Protein AF-A0A946JCS4-F1 (afdb_monomer)

Foldseek 3Di:
DVVCVVVVVVVVVVVCVVVVVVCCVCPVVVVCCVVPPPDPPDPCVVVVVVVVVVVVVVLVVVCPVVPVNDQDPVSVVVVVVVVVVVVVVVD

Structure (mmCIF, N/CA/C/O backbone):
d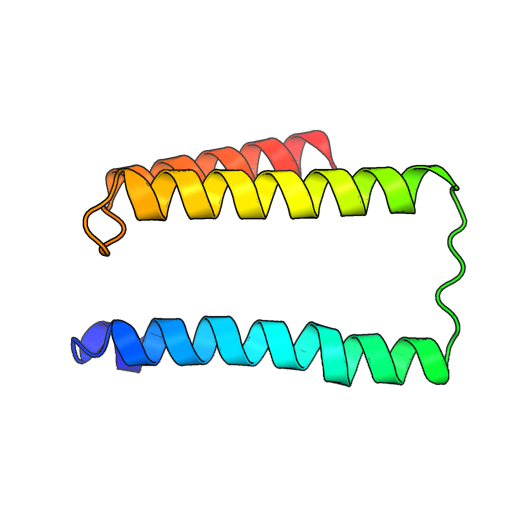ata_AF-A0A946JCS4-F1
#
_entry.id   AF-A0A946JCS4-F1
#
loop_
_atom_site.group_PDB
_atom_site.id
_atom_site.type_symbol
_atom_site.label_atom_id
_atom_site.label_alt_id
_atom_site.label_comp_id
_atom_site.label_asym_id
_atom_site.label_entity_id
_atom_site.label_seq_id
_atom_site.pdbx_PDB_ins_code
_atom_site.Cartn_x
_atom_site.Cartn_y
_atom_site.Cartn_z
_atom_site.occu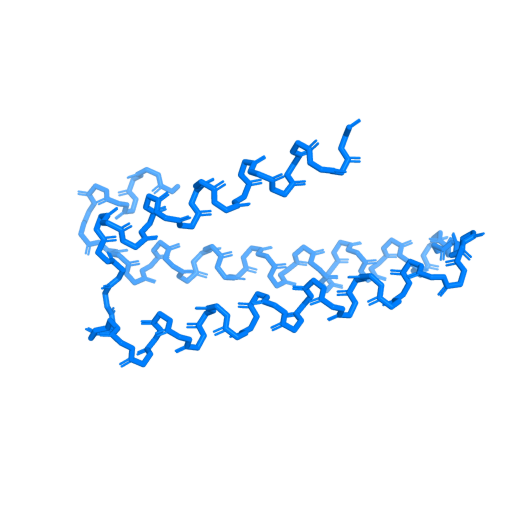pancy
_atom_site.B_iso_or_equiv
_atom_site.auth_seq_id
_at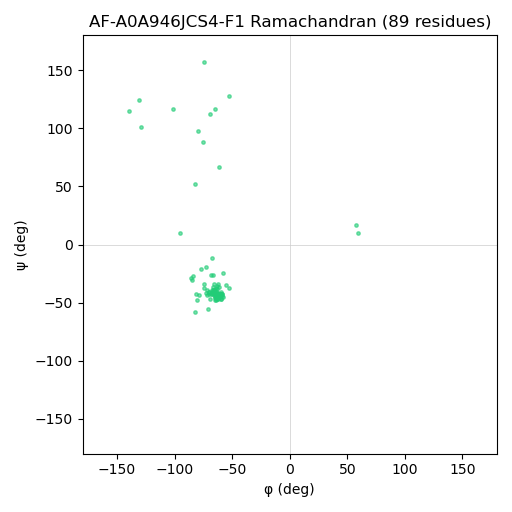om_site.auth_comp_id
_atom_site.auth_asym_id
_atom_site.auth_atom_id
_atom_site.pdbx_PDB_model_num
ATOM 1 N N . SER A 1 1 ? -5.544 -16.870 8.441 1.00 50.28 1 SER A N 1
ATOM 2 C CA . SER A 1 1 ? -6.065 -15.562 8.898 1.00 50.28 1 SER A CA 1
ATOM 3 C C . SER A 1 1 ? -7.359 -15.623 9.719 1.00 50.28 1 SER A C 1
ATOM 5 O O . SER A 1 1 ? -7.542 -14.748 10.548 1.00 50.28 1 SER A O 1
ATOM 7 N N . LEU A 1 2 ? -8.205 -16.664 9.622 1.00 47.62 2 LEU A N 1
ATOM 8 C CA . LEU A 1 2 ? -9.332 -16.873 10.560 1.00 47.62 2 LEU A CA 1
ATOM 9 C C . LEU A 1 2 ? -8.878 -17.323 11.964 1.00 47.62 2 LEU A C 1
ATOM 11 O O . LEU A 1 2 ? -9.323 -16.780 12.966 1.00 47.62 2 LEU A O 1
ATOM 15 N N . VAL A 1 3 ? -7.923 -18.256 12.046 1.00 54.16 3 VAL A N 1
ATOM 16 C CA . VAL A 1 3 ? -7.428 -18.818 13.322 1.00 54.16 3 VAL A CA 1
ATOM 17 C C . VAL A 1 3 ? -6.756 -17.766 14.225 1.00 54.16 3 VAL A C 1
ATOM 19 O O . VAL A 1 3 ? -6.923 -17.809 15.440 1.00 54.16 3 VAL A O 1
ATOM 22 N N . ALA A 1 4 ? -6.047 -16.791 13.646 1.00 51.91 4 ALA A N 1
ATOM 23 C CA . ALA A 1 4 ? -5.426 -15.690 14.395 1.00 51.91 4 ALA A CA 1
ATOM 24 C C . ALA A 1 4 ? -6.460 -14.651 14.872 1.00 51.91 4 ALA A C 1
ATOM 26 O O . ALA A 1 4 ? -6.379 -14.180 16.005 1.00 51.91 4 ALA A O 1
ATOM 27 N N . ALA A 1 5 ? -7.482 -14.365 14.051 1.00 55.22 5 ALA A N 1
ATOM 28 C CA . ALA A 1 5 ? -8.604 -13.503 14.430 1.00 55.22 5 ALA A CA 1
ATOM 29 C C . ALA A 1 5 ? -9.429 -14.106 15.585 1.00 55.22 5 ALA A C 1
ATOM 31 O O . ALA A 1 5 ? -9.833 -13.388 16.496 1.00 55.22 5 ALA A O 1
ATOM 32 N N . PHE A 1 6 ? -9.603 -15.434 15.604 1.00 52.22 6 PHE A N 1
ATOM 33 C CA . PHE A 1 6 ? -10.293 -16.146 16.686 1.00 52.22 6 PHE A CA 1
ATOM 34 C C . PHE A 1 6 ? -9.492 -16.237 17.997 1.00 52.22 6 PHE A C 1
ATOM 36 O O . PHE A 1 6 ? -10.087 -16.444 19.052 1.00 52.22 6 PHE A O 1
ATOM 43 N N . ARG A 1 7 ? -8.164 -16.045 17.972 1.00 54.38 7 ARG A N 1
ATOM 44 C CA . ARG A 1 7 ? -7.293 -16.145 19.160 1.00 54.38 7 ARG A CA 1
ATOM 45 C C . ARG A 1 7 ? -6.996 -14.813 19.866 1.00 54.38 7 ARG A C 1
ATOM 47 O O . ARG A 1 7 ? -6.155 -14.793 20.753 1.00 54.38 7 ARG A O 1
ATOM 54 N N . LYS A 1 8 ? -7.677 -13.708 19.516 1.00 55.03 8 LYS A N 1
ATOM 55 C CA . LYS A 1 8 ? -7.382 -12.331 19.999 1.00 55.03 8 LYS A CA 1
ATOM 56 C C . LYS A 1 8 ? -5.962 -11.824 19.671 1.00 55.03 8 LYS A C 1
ATOM 58 O O . LYS A 1 8 ? -5.586 -10.731 20.083 1.00 55.03 8 LYS A O 1
ATOM 63 N N . GLU A 1 9 ? -5.217 -12.547 18.841 1.00 57.06 9 GLU A N 1
ATOM 64 C CA . GLU A 1 9 ? -3.885 -12.203 18.326 1.00 57.06 9 GLU A CA 1
ATOM 65 C C . GLU A 1 9 ? -4.008 -11.253 17.115 1.00 57.06 9 GLU A C 1
ATOM 67 O O . GLU A 1 9 ? -3.484 -11.508 16.029 1.00 57.06 9 GLU A O 1
ATOM 72 N N . SER A 1 10 ? -4.753 -10.150 17.277 1.00 58.31 10 SER A N 1
ATOM 73 C CA . SER A 1 10 ? -4.976 -9.144 16.220 1.00 58.31 10 SER A CA 1
ATOM 74 C C . SER A 1 10 ? -3.656 -8.641 15.627 1.00 58.31 10 SER A C 1
ATOM 76 O O . SER A 1 10 ? -3.541 -8.444 14.419 1.00 58.31 10 SER A O 1
ATOM 78 N N . ASN A 1 11 ? -2.634 -8.491 16.471 1.00 60.16 11 ASN A N 1
ATOM 79 C CA . ASN A 1 11 ? -1.308 -8.034 16.064 1.00 60.16 11 ASN A CA 1
ATOM 80 C C . ASN A 1 11 ? -0.600 -9.049 15.150 1.00 60.16 11 ASN A C 1
ATOM 82 O O . ASN A 1 11 ? 0.052 -8.657 14.185 1.00 60.16 11 ASN A O 1
ATOM 86 N N . LEU A 1 12 ? -0.775 -10.351 15.399 1.00 61.16 12 LEU A N 1
ATOM 87 C CA . LEU A 1 12 ? -0.164 -11.421 14.608 1.00 61.16 12 LEU A CA 1
ATOM 88 C C . LEU A 1 12 ? -0.864 -11.591 13.250 1.00 61.16 12 LEU A C 1
ATOM 90 O O . LEU A 1 12 ? -0.222 -11.860 12.235 1.00 61.16 12 LEU A O 1
ATOM 94 N N . ALA A 1 13 ? -2.182 -11.370 13.213 1.00 65.19 13 ALA A N 1
ATOM 95 C CA . ALA A 1 13 ? -2.953 -11.343 11.973 1.00 65.19 13 ALA A CA 1
ATOM 96 C C . ALA A 1 13 ? -2.535 -10.174 11.061 1.00 65.19 13 ALA A C 1
ATOM 98 O O . ALA A 1 13 ? -2.354 -10.378 9.860 1.00 65.19 13 ALA A O 1
ATOM 99 N N . ILE A 1 14 ? -2.329 -8.981 11.634 1.00 68.19 14 ILE A N 1
ATOM 100 C CA . ILE A 1 14 ? -1.828 -7.800 10.914 1.00 68.19 14 ILE A CA 1
ATOM 101 C C . ILE A 1 14 ? -0.397 -8.040 10.415 1.00 68.19 14 ILE A C 1
ATOM 103 O O . ILE A 1 14 ? -0.115 -7.783 9.247 1.00 68.19 14 ILE A O 1
ATOM 107 N N . GLY A 1 15 ? 0.486 -8.590 11.257 1.00 69.56 15 GLY A N 1
ATOM 108 C CA . GLY A 1 15 ? 1.866 -8.907 10.877 1.00 69.56 15 GLY A CA 1
ATOM 109 C C . GLY A 1 15 ? 1.956 -9.879 9.700 1.00 69.56 15 GLY A C 1
ATOM 110 O O . GLY A 1 15 ? 2.723 -9.647 8.770 1.00 69.56 15 GLY A O 1
ATOM 111 N N . ASN A 1 16 ? 1.119 -10.919 9.683 1.00 78.75 16 ASN A N 1
ATOM 112 C CA . ASN A 1 16 ? 1.065 -11.855 8.560 1.00 78.75 16 ASN A CA 1
ATOM 113 C C . ASN A 1 16 ? 0.527 -11.200 7.277 1.00 78.75 16 ASN A C 1
ATOM 115 O O . ASN A 1 16 ? 1.033 -11.459 6.187 1.00 78.75 16 ASN A O 1
ATOM 119 N N . LEU A 1 17 ? -0.484 -10.336 7.401 1.00 75.31 17 LEU A N 1
ATOM 120 C CA . LEU A 1 17 ? -1.070 -9.623 6.266 1.00 75.31 17 LEU A CA 1
ATOM 121 C C . LEU A 1 17 ? -0.061 -8.657 5.628 1.00 75.31 17 LEU A C 1
ATOM 123 O O . LEU A 1 17 ? 0.135 -8.682 4.415 1.00 75.31 17 LEU A O 1
ATOM 127 N N . ILE A 1 18 ? 0.625 -7.859 6.450 1.00 78.00 18 ILE A N 1
ATOM 128 C CA . ILE A 1 18 ? 1.674 -6.940 5.992 1.00 78.00 18 ILE A CA 1
ATOM 129 C C . ILE A 1 18 ? 2.848 -7.732 5.403 1.00 78.00 18 ILE A C 1
ATOM 131 O O . ILE A 1 18 ? 3.293 -7.432 4.297 1.00 78.00 18 ILE A O 1
ATOM 135 N N . GLY A 1 19 ? 3.318 -8.768 6.106 1.00 79.31 19 GLY A N 1
ATOM 136 C CA . GLY A 1 19 ? 4.458 -9.580 5.680 1.00 79.31 19 GLY A CA 1
ATOM 137 C C . GLY A 1 19 ? 4.224 -10.291 4.348 1.00 79.31 19 GLY A C 1
ATOM 138 O O . GLY A 1 19 ? 5.089 -10.252 3.477 1.00 79.31 19 GLY A O 1
ATOM 139 N N . SER A 1 20 ? 3.035 -10.869 4.152 1.00 78.88 20 SER A N 1
ATOM 140 C CA . SER A 1 20 ? 2.673 -11.551 2.902 1.00 78.88 20 SER A CA 1
ATOM 141 C C . SER A 1 20 ? 2.610 -10.584 1.715 1.00 78.88 20 SER A C 1
ATOM 143 O O . SER A 1 20 ? 3.079 -10.917 0.630 1.00 78.88 20 SER A O 1
ATOM 145 N N . ASN A 1 21 ? 2.094 -9.366 1.913 1.00 82.81 21 ASN A N 1
ATOM 146 C CA . ASN A 1 21 ? 2.043 -8.356 0.852 1.00 82.81 21 ASN A CA 1
ATOM 147 C C . ASN A 1 21 ? 3.434 -7.823 0.493 1.00 82.81 21 ASN A C 1
ATOM 149 O O . ASN A 1 21 ? 3.753 -7.714 -0.689 1.00 82.81 21 ASN A O 1
ATOM 153 N N . ILE A 1 22 ? 4.283 -7.547 1.490 1.00 85.25 22 ILE A N 1
ATOM 154 C CA . ILE A 1 22 ? 5.674 -7.131 1.252 1.00 85.25 22 ILE A CA 1
ATOM 155 C C . ILE A 1 22 ? 6.432 -8.228 0.496 1.00 85.25 22 ILE A C 1
ATOM 157 O O . ILE A 1 22 ? 7.108 -7.938 -0.490 1.00 85.25 22 ILE A O 1
ATOM 161 N N . PHE A 1 23 ? 6.287 -9.489 0.914 1.00 89.56 23 PHE A N 1
ATOM 162 C CA . PHE A 1 23 ? 6.924 -10.620 0.245 1.00 89.56 23 PHE A CA 1
ATOM 163 C C . PHE A 1 23 ? 6.445 -10.774 -1.202 1.00 89.56 23 PHE A C 1
ATOM 165 O O . PHE A 1 23 ? 7.267 -10.924 -2.100 1.00 89.56 23 PHE A O 1
ATOM 172 N N . ASN A 1 24 ? 5.141 -10.678 -1.463 1.00 89.31 24 ASN A N 1
ATOM 173 C CA . ASN A 1 24 ? 4.618 -10.793 -2.823 1.00 89.31 24 ASN A CA 1
ATOM 174 C C . ASN A 1 24 ? 5.123 -9.671 -3.742 1.00 89.31 24 ASN A C 1
ATOM 176 O O . ASN A 1 24 ? 5.487 -9.945 -4.882 1.00 89.31 24 ASN A O 1
ATOM 180 N N . VAL A 1 25 ? 5.195 -8.427 -3.259 1.00 85.81 25 VAL A N 1
ATOM 181 C CA . VAL A 1 25 ? 5.698 -7.306 -4.071 1.00 85.81 25 VAL A CA 1
ATOM 182 C C . VAL A 1 25 ? 7.202 -7.435 -4.331 1.00 85.81 25 VAL A C 1
ATOM 184 O O . VAL A 1 25 ? 7.647 -7.285 -5.464 1.00 85.81 25 VAL A O 1
ATOM 187 N N . LEU A 1 26 ? 7.999 -7.732 -3.304 1.00 88.25 26 LEU A N 1
ATOM 188 C CA . LEU A 1 26 ? 9.458 -7.751 -3.443 1.00 88.25 26 LEU A CA 1
ATOM 189 C C . LEU A 1 26 ? 9.977 -9.046 -4.067 1.00 88.25 26 LEU A C 1
ATOM 191 O O . LEU A 1 26 ? 10.797 -9.000 -4.978 1.00 88.25 26 LEU A O 1
ATOM 195 N N . ALA A 1 27 ? 9.519 -10.199 -3.581 1.00 90.19 27 ALA A N 1
ATOM 196 C CA . 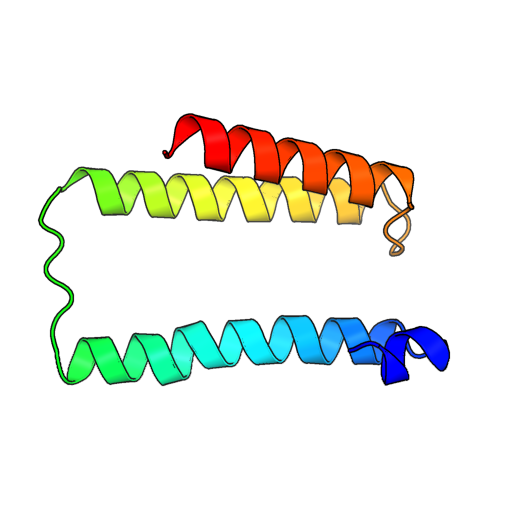ALA A 1 27 ? 10.010 -11.489 -4.044 1.00 90.19 27 ALA A CA 1
ATOM 197 C C . ALA A 1 27 ? 9.311 -11.906 -5.338 1.00 90.19 27 ALA A C 1
ATOM 199 O O . ALA A 1 27 ? 9.976 -12.103 -6.345 1.00 90.19 27 ALA A O 1
ATOM 200 N N . VAL A 1 28 ? 7.980 -12.012 -5.351 1.00 88.69 28 VAL A N 1
ATOM 201 C CA . VAL A 1 28 ? 7.271 -12.528 -6.536 1.00 88.69 28 VAL A CA 1
ATOM 202 C C . VAL A 1 28 ? 7.328 -11.518 -7.683 1.00 88.69 28 VAL A C 1
ATOM 204 O O . VAL A 1 28 ? 7.827 -11.839 -8.758 1.00 88.69 28 VAL A O 1
ATOM 207 N N . LEU A 1 29 ? 6.879 -10.283 -7.457 1.00 86.50 29 LEU A N 1
ATOM 208 C CA . LEU A 1 29 ? 6.875 -9.218 -8.470 1.00 86.50 29 LEU A CA 1
ATOM 209 C C . LEU A 1 29 ? 8.297 -8.793 -8.883 1.00 86.50 29 LEU A C 1
ATOM 211 O O . LEU A 1 29 ? 8.560 -8.593 -10.065 1.00 86.50 29 LEU A O 1
ATOM 215 N N . GLY A 1 30 ? 9.236 -8.713 -7.934 1.00 86.94 30 GLY A N 1
ATOM 216 C CA . GLY A 1 30 ? 10.634 -8.381 -8.227 1.00 86.94 30 GLY A CA 1
ATOM 217 C C . GLY A 1 30 ? 11.376 -9.466 -9.013 1.00 86.94 30 GLY A C 1
ATOM 218 O O . GLY A 1 30 ? 12.087 -9.155 -9.961 1.00 86.94 30 GLY A O 1
ATOM 219 N N . ILE A 1 31 ? 11.196 -10.748 -8.677 1.00 91.38 31 ILE A N 1
ATOM 220 C CA . ILE A 1 31 ? 11.829 -11.839 -9.438 1.00 91.38 31 ILE A CA 1
ATOM 221 C C . ILE A 1 31 ? 11.179 -11.976 -10.819 1.00 91.38 31 ILE A C 1
ATOM 223 O O . ILE A 1 31 ? 11.880 -12.159 -11.813 1.00 91.38 31 ILE A O 1
ATOM 227 N N . THR A 1 32 ? 9.850 -11.864 -10.905 1.00 89.44 32 THR A N 1
ATOM 228 C CA . THR A 1 32 ? 9.147 -11.959 -12.195 1.00 89.44 32 THR A CA 1
ATOM 229 C C . THR A 1 32 ? 9.541 -10.838 -13.146 1.00 89.44 32 THR A C 1
ATOM 231 O O . THR A 1 32 ? 9.745 -11.135 -14.316 1.00 89.44 32 THR A O 1
ATOM 234 N N . SER A 1 33 ? 9.752 -9.606 -12.669 1.00 86.94 33 SER A N 1
ATOM 235 C CA . SER A 1 33 ? 10.196 -8.492 -13.520 1.00 86.94 33 SER A CA 1
ATOM 236 C C . SER A 1 33 ? 11.633 -8.635 -14.038 1.00 86.94 33 SER A C 1
ATOM 238 O O . SER A 1 33 ? 11.942 -8.112 -15.106 1.00 86.94 33 SER A O 1
ATOM 240 N N . ILE A 1 34 ? 12.499 -9.369 -13.325 1.00 89.62 34 ILE A N 1
ATOM 241 C CA . ILE A 1 34 ? 13.854 -9.716 -13.791 1.00 89.62 34 ILE A CA 1
ATOM 242 C C . ILE A 1 34 ? 13.797 -10.772 -14.903 1.00 89.62 34 ILE A C 1
ATOM 244 O O . ILE A 1 34 ? 14.552 -10.688 -15.868 1.00 89.62 34 ILE A O 1
ATOM 248 N N . ILE A 1 35 ? 12.929 -11.779 -14.760 1.00 91.50 35 ILE A N 1
ATOM 249 C CA . ILE A 1 35 ? 12.820 -12.896 -15.714 1.00 91.50 35 ILE A CA 1
ATOM 250 C C . ILE A 1 35 ? 12.027 -12.487 -16.961 1.00 91.50 35 ILE A C 1
ATOM 252 O O . ILE A 1 35 ? 12.414 -12.817 -18.079 1.00 91.50 35 ILE A O 1
ATOM 256 N N . HIS A 1 36 ? 10.913 -11.783 -16.771 1.00 87.00 36 HIS A N 1
ATOM 257 C CA . HIS A 1 36 ? 10.048 -11.274 -17.823 1.00 87.00 36 HIS A C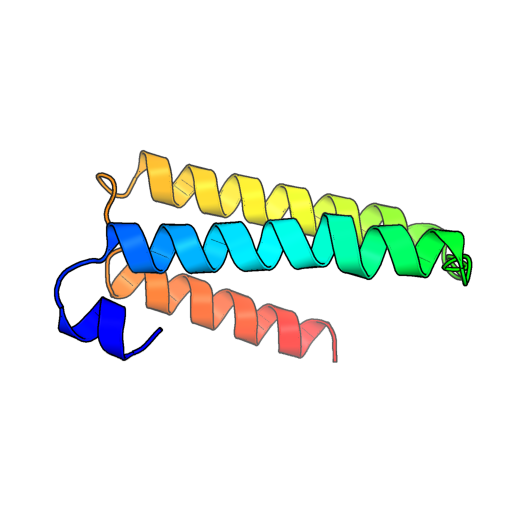A 1
ATOM 258 C C . HIS A 1 36 ? 9.812 -9.781 -17.570 1.00 87.00 36 HIS A C 1
ATOM 260 O O . HIS A 1 36 ? 8.984 -9.434 -16.718 1.00 87.00 36 HIS A O 1
ATOM 266 N N . PRO A 1 37 ? 10.513 -8.887 -18.294 1.00 79.06 37 PRO A N 1
ATOM 267 C CA . PRO A 1 37 ? 10.322 -7.454 -18.150 1.00 79.06 37 PRO A CA 1
ATOM 268 C C . PRO A 1 37 ? 8.841 -7.118 -18.306 1.00 79.06 37 PRO A C 1
ATOM 270 O O . PRO A 1 37 ? 8.181 -7.552 -19.253 1.00 79.06 37 PRO A O 1
ATOM 273 N N . ILE A 1 38 ? 8.297 -6.393 -17.335 1.00 76.25 38 ILE A N 1
ATOM 274 C CA . ILE A 1 38 ? 6.910 -5.940 -17.384 1.00 76.25 38 ILE A CA 1
ATOM 275 C C . ILE A 1 38 ? 6.899 -4.719 -18.301 1.00 76.25 38 ILE A C 1
ATOM 277 O O . ILE A 1 38 ? 7.269 -3.620 -17.886 1.00 76.25 38 ILE A O 1
ATOM 281 N N . GLU A 1 39 ? 6.537 -4.923 -19.565 1.00 71.94 39 GLU A N 1
ATOM 282 C CA . GLU A 1 39 ? 6.427 -3.840 -20.539 1.00 71.94 39 GLU A CA 1
ATOM 283 C C . GLU A 1 39 ? 5.239 -2.940 -20.178 1.00 71.94 39 GLU A C 1
ATOM 285 O O . GLU A 1 39 ? 4.073 -3.338 -20.226 1.00 71.94 39 GLU A O 1
ATOM 290 N N . MET A 1 40 ? 5.539 -1.704 -19.778 1.00 66.19 40 MET A N 1
ATOM 291 C CA . MET A 1 40 ? 4.537 -0.682 -19.484 1.00 66.19 40 MET A CA 1
ATOM 292 C C . MET A 1 40 ? 3.979 -0.155 -20.809 1.00 66.19 40 MET A C 1
ATOM 294 O O . MET A 1 40 ? 4.488 0.813 -21.364 1.00 66.19 40 MET A O 1
ATOM 298 N N . MET A 1 41 ? 2.939 -0.804 -21.338 1.00 60.59 41 MET A N 1
ATOM 299 C CA . MET A 1 41 ? 2.357 -0.453 -22.644 1.00 60.59 41 MET A CA 1
ATOM 300 C C . MET A 1 41 ? 1.648 0.918 -22.662 1.00 60.59 41 MET A C 1
ATOM 302 O O . MET A 1 41 ? 1.343 1.436 -23.730 1.00 60.59 41 MET A O 1
ATOM 306 N N . ASN A 1 42 ? 1.417 1.529 -21.494 1.00 62.56 42 ASN A N 1
ATOM 307 C CA . ASN A 1 42 ? 0.867 2.878 -21.349 1.00 62.56 42 ASN A CA 1
ATOM 308 C C . ASN A 1 42 ? 1.727 3.694 -20.374 1.00 62.56 42 ASN A C 1
ATOM 310 O O . ASN A 1 42 ? 1.861 3.312 -19.212 1.00 62.56 42 ASN A O 1
ATOM 314 N N . GLU A 1 43 ? 2.228 4.856 -20.802 1.00 62.78 43 GLU A N 1
ATOM 315 C CA . GLU A 1 43 ? 2.990 5.788 -19.947 1.00 62.78 43 GLU A CA 1
ATOM 316 C C . GLU A 1 43 ? 2.187 6.257 -18.713 1.00 62.78 43 GLU A C 1
ATOM 318 O O . GLU A 1 43 ? 2.759 6.556 -17.665 1.00 62.78 43 GLU A O 1
ATOM 323 N N . ASN A 1 44 ? 0.853 6.230 -18.793 1.00 67.19 44 ASN A N 1
ATOM 324 C CA . ASN A 1 44 ? -0.036 6.611 -17.693 1.00 67.19 44 ASN A CA 1
ATOM 325 C C . ASN A 1 44 ? -0.161 5.548 -16.589 1.00 67.19 44 ASN A C 1
ATOM 327 O O . ASN A 1 44 ? -0.468 5.905 -15.455 1.00 67.19 44 ASN A O 1
ATOM 331 N N . LEU A 1 45 ? 0.139 4.269 -16.861 1.00 71.38 45 LEU A N 1
ATOM 332 C CA . LEU A 1 45 ? 0.000 3.204 -15.854 1.00 71.38 45 LEU A CA 1
ATOM 333 C C . LEU A 1 45 ? 0.918 3.424 -14.650 1.00 71.38 45 LEU A C 1
ATOM 335 O O . LEU A 1 45 ? 0.542 3.116 -13.523 1.00 71.38 45 LEU A O 1
ATOM 339 N N . PHE A 1 46 ? 2.108 3.987 -14.872 1.00 73.94 46 PHE A N 1
ATOM 340 C CA . PHE A 1 46 ? 3.026 4.322 -13.786 1.00 73.94 46 PHE A CA 1
ATOM 341 C C . PHE A 1 46 ? 2.451 5.417 -12.878 1.00 73.94 46 PHE A C 1
ATOM 343 O O . PHE A 1 46 ? 2.544 5.315 -11.654 1.00 73.94 46 PHE A O 1
ATOM 350 N N . ILE A 1 47 ? 1.818 6.433 -13.473 1.00 73.75 47 ILE A N 1
ATOM 351 C CA . ILE A 1 47 ? 1.170 7.537 -12.756 1.00 73.75 47 ILE A CA 1
ATOM 352 C C . ILE A 1 47 ? -0.054 7.031 -11.986 1.00 73.75 47 ILE A C 1
ATOM 354 O O . ILE A 1 47 ? -0.211 7.377 -10.816 1.00 73.75 47 ILE A O 1
ATOM 358 N N . ASP A 1 48 ? -0.866 6.161 -12.586 1.00 76.56 48 ASP A N 1
ATOM 359 C CA . ASP A 1 48 ? -2.033 5.558 -11.934 1.00 76.56 48 ASP A CA 1
ATOM 360 C C . ASP A 1 48 ? -1.624 4.690 -10.734 1.00 76.56 48 ASP A C 1
ATOM 362 O O . ASP A 1 48 ? -2.221 4.783 -9.658 1.00 76.56 48 ASP A O 1
ATOM 366 N N . TYR A 1 49 ? -0.550 3.902 -10.867 1.00 77.31 49 TYR A N 1
ATOM 367 C CA . TYR A 1 49 ? -0.018 3.090 -9.768 1.00 77.31 49 TYR A CA 1
ATOM 368 C C . TYR A 1 49 ? 0.555 3.952 -8.635 1.00 77.31 49 TYR A C 1
ATOM 370 O O . TYR A 1 49 ? 0.363 3.643 -7.456 1.00 77.31 49 TYR A O 1
ATOM 378 N N . LEU A 1 50 ? 1.230 5.055 -8.978 1.00 77.19 50 LEU A N 1
ATOM 379 C CA . LEU A 1 50 ? 1.723 6.046 -8.019 1.00 77.19 50 LEU A CA 1
ATOM 380 C C . LEU A 1 50 ? 0.577 6.713 -7.260 1.00 77.19 50 LEU A C 1
ATOM 382 O O . LEU A 1 50 ? 0.628 6.787 -6.031 1.00 77.19 50 LEU A O 1
ATOM 386 N N . TRP A 1 51 ? -0.471 7.146 -7.965 1.00 76.38 51 TRP A N 1
ATOM 387 C CA . TRP A 1 51 ? -1.669 7.708 -7.347 1.00 76.38 51 TRP A CA 1
ATOM 388 C C . TRP A 1 51 ? -2.349 6.700 -6.430 1.00 76.38 51 TRP A C 1
ATOM 390 O O . TRP A 1 51 ? -2.637 7.035 -5.284 1.00 76.38 51 TRP A O 1
ATOM 400 N N . MET A 1 52 ? -2.513 5.450 -6.869 1.00 79.62 52 MET A N 1
ATOM 401 C CA . MET A 1 52 ? -3.080 4.385 -6.044 1.00 79.62 52 MET A CA 1
ATOM 402 C C . MET A 1 52 ? -2.254 4.155 -4.769 1.00 79.62 52 MET A C 1
ATOM 404 O O . MET A 1 52 ? -2.812 4.065 -3.674 1.00 79.62 52 MET A O 1
ATOM 408 N N . MET A 1 53 ? -0.922 4.119 -4.880 1.00 79.38 53 MET A N 1
ATOM 409 C CA . MET A 1 53 ? -0.030 3.945 -3.732 1.00 79.38 53 MET A CA 1
ATOM 410 C C . MET A 1 53 ? -0.140 5.117 -2.746 1.00 79.38 53 MET A C 1
ATOM 412 O O . MET A 1 53 ? -0.271 4.900 -1.540 1.00 79.38 53 MET A O 1
ATOM 416 N N . ILE A 1 54 ? -0.144 6.355 -3.248 1.00 79.31 54 ILE A N 1
ATOM 417 C CA . ILE A 1 54 ? -0.298 7.568 -2.434 1.00 79.31 54 ILE A CA 1
ATOM 418 C C . ILE A 1 54 ? -1.663 7.578 -1.735 1.00 79.31 54 ILE A C 1
ATOM 420 O O . ILE A 1 54 ? -1.729 7.824 -0.531 1.00 79.31 54 ILE A O 1
ATOM 424 N N . SER A 1 55 ? -2.745 7.254 -2.446 1.00 78.31 55 SER A N 1
ATOM 425 C CA . SER A 1 55 ? -4.094 7.181 -1.878 1.00 78.31 55 SER A CA 1
ATOM 426 C C . SER A 1 55 ? -4.190 6.152 -0.753 1.00 78.31 55 SER A C 1
ATOM 428 O O . SER A 1 55 ? -4.761 6.452 0.295 1.00 78.31 55 SER A O 1
ATOM 430 N N . VAL A 1 56 ? -3.589 4.968 -0.921 1.00 79.50 56 VAL A N 1
ATOM 431 C CA . VAL A 1 56 ? -3.552 3.927 0.119 1.00 79.50 56 VAL A CA 1
ATOM 432 C C . VAL A 1 56 ? -2.753 4.382 1.341 1.00 79.50 56 VAL A C 1
ATOM 434 O O . VAL A 1 56 ? -3.190 4.160 2.469 1.00 79.50 56 VAL A O 1
ATOM 437 N N . ILE A 1 57 ? -1.616 5.054 1.144 1.00 80.81 57 ILE A N 1
ATOM 438 C CA . ILE A 1 57 ? -0.799 5.589 2.243 1.00 80.81 57 ILE A CA 1
ATOM 439 C C . ILE A 1 57 ? -1.565 6.671 3.010 1.00 80.81 57 ILE A C 1
ATOM 441 O O . ILE A 1 57 ? -1.597 6.631 4.238 1.00 80.81 57 ILE A O 1
ATOM 445 N N . ILE A 1 58 ? -2.216 7.604 2.309 1.00 79.75 58 ILE A N 1
ATOM 446 C CA . ILE A 1 58 ? -3.008 8.680 2.920 1.00 79.75 58 ILE A CA 1
ATOM 447 C C . ILE A 1 58 ? -4.199 8.104 3.691 1.00 79.75 58 ILE A C 1
ATOM 449 O O . ILE A 1 58 ? -4.418 8.493 4.836 1.00 79.75 58 ILE A O 1
ATOM 453 N N . LEU A 1 59 ? -4.933 7.147 3.113 1.00 76.06 59 LEU A N 1
ATOM 454 C CA . LEU A 1 59 ? -6.028 6.448 3.796 1.00 76.06 59 LEU A CA 1
ATOM 455 C C . LEU A 1 59 ? -5.528 5.679 5.027 1.00 76.06 59 LEU A C 1
ATOM 457 O O .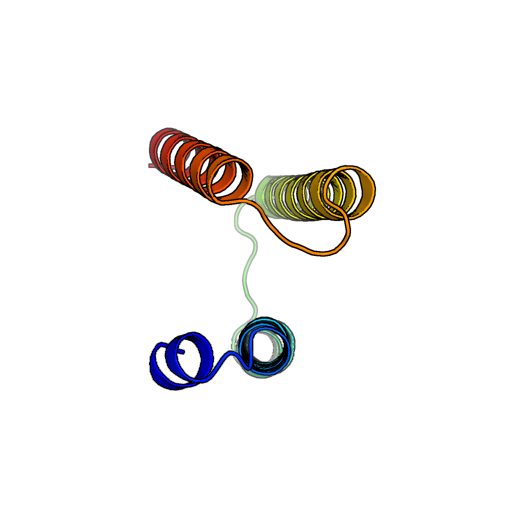 LEU A 1 59 ? -6.145 5.745 6.089 1.00 76.06 59 LEU A O 1
ATOM 461 N N . GLY A 1 60 ? -4.387 4.996 4.914 1.00 74.25 60 GLY A N 1
ATOM 462 C CA . GLY A 1 60 ? -3.756 4.285 6.025 1.00 74.25 60 GLY A CA 1
ATOM 463 C C . GLY A 1 60 ? -3.327 5.219 7.159 1.00 74.25 60 GLY A C 1
ATOM 464 O O . GLY A 1 60 ? -3.584 4.928 8.326 1.00 74.25 60 GLY A O 1
ATOM 465 N N . LEU A 1 61 ? -2.735 6.370 6.828 1.00 72.56 61 LEU A N 1
ATOM 466 C CA . LEU A 1 61 ? -2.367 7.419 7.784 1.00 72.56 61 LEU A CA 1
ATOM 467 C C . LEU A 1 61 ? -3.593 8.053 8.436 1.00 72.56 61 LEU A C 1
ATOM 469 O O . LEU A 1 61 ? -3.602 8.241 9.649 1.00 72.56 61 LEU A O 1
ATOM 473 N N . PHE A 1 62 ? -4.637 8.341 7.659 1.00 72.88 62 PHE A N 1
ATOM 474 C CA . PHE A 1 62 ? -5.889 8.886 8.173 1.00 72.88 62 PHE A CA 1
ATOM 475 C C . PHE A 1 62 ? -6.497 7.951 9.225 1.00 72.88 62 PHE A C 1
ATOM 477 O O . PHE A 1 62 ? -6.835 8.387 10.323 1.00 72.88 62 PHE A O 1
ATOM 484 N N . ILE A 1 63 ? -6.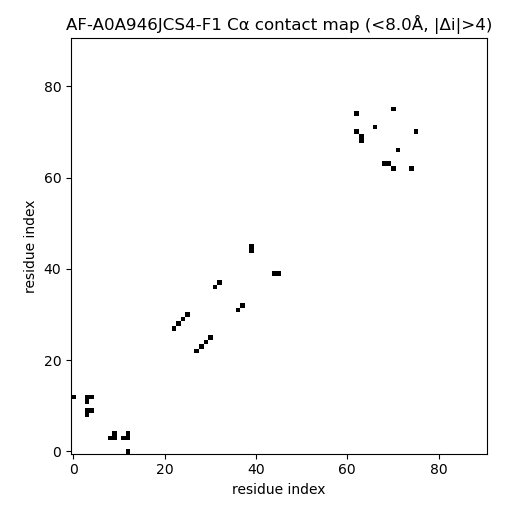526 6.647 8.949 1.00 68.12 63 ILE A N 1
ATOM 485 C CA . ILE A 1 63 ? -7.009 5.637 9.896 1.00 68.12 63 ILE A CA 1
ATOM 486 C C . ILE A 1 63 ? -6.078 5.505 11.104 1.00 68.12 63 ILE A C 1
ATOM 488 O O . ILE A 1 63 ? -6.558 5.418 12.228 1.00 68.12 63 ILE A O 1
ATOM 492 N N . TYR A 1 64 ? -4.757 5.534 10.915 1.00 67.75 64 TYR A N 1
ATOM 493 C CA . TYR A 1 64 ? -3.798 5.431 12.021 1.00 67.75 64 TYR A CA 1
ATOM 494 C C . TYR A 1 64 ? -3.845 6.636 12.977 1.00 67.75 64 TYR A C 1
ATOM 496 O O . TYR A 1 64 ? -3.628 6.481 14.179 1.00 67.75 64 TYR A O 1
ATOM 504 N N . VAL A 1 65 ? -4.122 7.833 12.451 1.00 66.88 65 VAL A N 1
ATOM 505 C CA . VAL A 1 65 ? -4.193 9.079 13.228 1.00 66.88 65 VAL A CA 1
ATOM 506 C C . VAL A 1 65 ? -5.544 9.228 13.930 1.00 66.88 65 VAL A C 1
ATOM 508 O O . VAL A 1 65 ? -5.577 9.606 15.100 1.00 66.88 65 VAL A O 1
ATOM 511 N N . PHE A 1 66 ? -6.656 8.920 13.253 1.00 61.28 66 PHE A N 1
ATOM 512 C CA . PHE A 1 66 ? -8.000 9.078 13.825 1.00 61.28 66 PHE A CA 1
ATOM 513 C C . PHE A 1 66 ? -8.449 7.888 14.672 1.00 61.28 66 PHE A C 1
ATOM 515 O O . PHE A 1 66 ? -9.185 8.061 15.646 1.00 61.28 66 PHE A O 1
ATOM 522 N N . SER A 1 67 ? -7.985 6.688 14.342 1.00 58.84 67 SER A N 1
ATOM 523 C CA . SER A 1 67 ? -8.342 5.474 15.051 1.00 58.84 67 SER A CA 1
ATOM 524 C C . SER A 1 67 ? -7.203 5.097 15.977 1.00 58.84 67 SER A C 1
ATOM 526 O O . SER A 1 67 ? -6.093 4.852 15.520 1.00 58.84 67 SER A O 1
ATOM 528 N N . LYS A 1 68 ? -7.447 5.092 17.294 1.00 62.00 68 LYS A N 1
ATOM 529 C CA . LYS A 1 68 ? -6.464 4.853 18.372 1.00 62.00 68 LYS A CA 1
ATOM 530 C C . LYS A 1 68 ? -5.815 3.454 18.289 1.00 62.00 68 LYS A C 1
ATOM 532 O O . LYS A 1 68 ? -6.022 2.613 19.160 1.00 62.00 68 LYS A O 1
ATOM 537 N N . LYS A 1 69 ? -5.025 3.201 17.241 1.00 60.88 69 LYS A N 1
ATOM 538 C CA . LYS A 1 69 ? -4.365 1.939 16.870 1.00 60.88 69 LYS A CA 1
ATOM 539 C C . LYS A 1 69 ? -5.293 0.730 16.672 1.00 60.88 69 LYS A C 1
ATOM 541 O O . LYS A 1 69 ? -4.809 -0.400 16.670 1.00 60.88 69 LYS A O 1
ATOM 546 N N . GLN A 1 70 ? -6.601 0.927 16.504 1.00 63.09 70 GLN A N 1
ATOM 547 C CA . GLN A 1 70 ? -7.555 -0.165 16.290 1.00 63.09 70 GLN A CA 1
ATOM 548 C C . GLN A 1 70 ? -8.586 0.215 15.241 1.00 63.09 70 GLN A C 1
ATOM 550 O O . GLN A 1 70 ? -9.400 1.086 15.495 1.00 63.09 70 GLN A O 1
ATOM 555 N N . ILE A 1 71 ? -8.591 -0.481 14.104 1.00 67.88 71 ILE A N 1
ATOM 556 C CA . ILE A 1 71 ? -9.588 -0.260 13.053 1.00 67.88 71 ILE A CA 1
ATOM 557 C C . ILE A 1 71 ? -10.970 -0.635 13.595 1.00 67.88 71 ILE A C 1
ATOM 559 O O . ILE A 1 71 ? -11.224 -1.795 13.936 1.00 67.88 71 ILE A O 1
ATOM 563 N N . SER A 1 72 ? -11.865 0.348 13.676 1.00 72.88 72 SER A N 1
ATOM 564 C CA . SER A 1 72 ? -13.246 0.118 14.095 1.00 72.88 72 SER A CA 1
ATOM 565 C C . SER A 1 72 ? -14.046 -0.571 12.981 1.00 72.88 72 SER A C 1
ATOM 567 O O . SER A 1 72 ? -13.717 -0.481 11.796 1.00 72.88 72 SER A O 1
ATOM 569 N N . ARG A 1 73 ? -15.140 -1.266 13.331 1.00 77.50 73 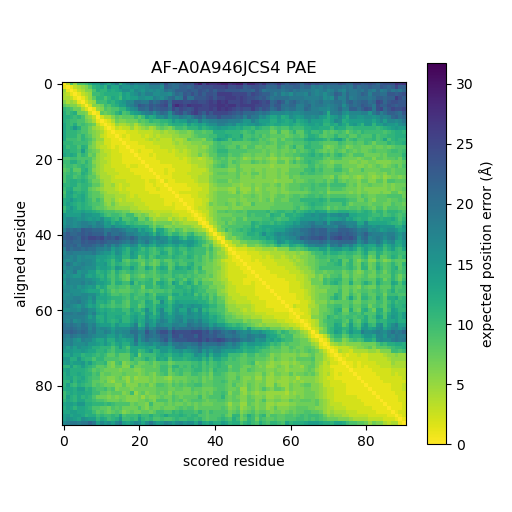ARG A N 1
ATOM 570 C CA . ARG A 1 73 ? -16.012 -1.910 12.325 1.00 77.50 73 ARG A CA 1
ATOM 571 C C . ARG A 1 73 ? -16.523 -0.921 11.274 1.00 77.50 73 ARG A C 1
ATOM 573 O O . ARG A 1 73 ? -16.669 -1.305 10.120 1.00 77.50 73 ARG A O 1
ATOM 580 N N . THR A 1 74 ? -16.779 0.326 11.661 1.00 76.56 74 THR A N 1
ATOM 581 C CA . THR A 1 74 ? -17.249 1.385 10.760 1.00 76.56 74 THR A CA 1
ATOM 582 C C . THR A 1 74 ? -16.170 1.828 9.776 1.00 76.56 74 THR A C 1
ATOM 584 O O . THR A 1 74 ? -16.461 1.971 8.593 1.00 76.56 74 THR A O 1
ATOM 587 N N . GLU A 1 75 ? -14.918 1.963 10.222 1.00 75.50 75 GLU A N 1
ATOM 588 C CA . GLU A 1 75 ? -13.780 2.272 9.340 1.00 75.50 75 GLU A CA 1
ATOM 589 C C . GLU A 1 75 ? -13.507 1.140 8.348 1.00 75.50 75 GLU A C 1
ATOM 591 O O . GLU A 1 75 ? -13.323 1.391 7.159 1.00 75.50 75 GLU A O 1
ATOM 596 N N . GLY A 1 76 ? -13.544 -0.113 8.813 1.00 75.62 76 GLY A N 1
ATOM 597 C CA . GLY A 1 76 ? -13.379 -1.276 7.939 1.00 75.62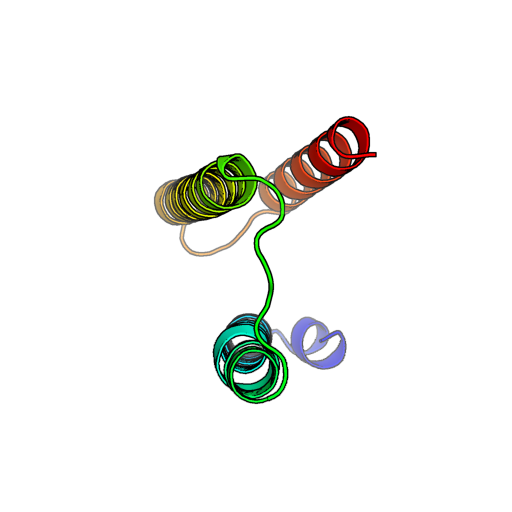 76 GLY A CA 1
ATOM 598 C C . GLY A 1 76 ? -14.469 -1.372 6.867 1.00 75.62 76 GLY A C 1
ATOM 599 O O . GLY A 1 76 ? -14.184 -1.734 5.728 1.00 75.62 76 GLY A O 1
ATOM 600 N N . LEU A 1 77 ? -15.709 -1.008 7.207 1.00 83.88 77 LEU A N 1
ATOM 601 C CA . LEU A 1 77 ? -16.834 -1.016 6.269 1.00 83.88 77 LEU A CA 1
ATOM 602 C C . LEU A 1 77 ? -16.721 0.119 5.240 1.00 83.88 77 LEU A C 1
ATOM 604 O O . LEU A 1 77 ? -16.963 -0.104 4.056 1.00 83.88 77 LEU A O 1
ATOM 608 N N . LEU A 1 78 ? -16.274 1.302 5.667 1.00 82.31 78 LEU A N 1
ATOM 609 C CA . LEU A 1 78 ? -16.008 2.433 4.777 1.00 82.31 78 LEU A CA 1
ATOM 610 C C . LEU A 1 78 ? -14.884 2.123 3.775 1.00 82.31 78 LEU A C 1
ATOM 612 O O . LEU A 1 78 ? -15.035 2.393 2.585 1.00 82.31 78 LEU A O 1
ATOM 616 N N . LEU A 1 79 ? -13.802 1.479 4.227 1.00 78.06 79 LEU A N 1
ATOM 617 C CA . LEU A 1 79 ? -12.733 0.987 3.350 1.00 78.06 79 LEU A CA 1
ATOM 618 C C . LEU A 1 79 ? -13.245 -0.015 2.308 1.00 78.06 79 LEU A C 1
ATOM 620 O O . LEU A 1 79 ? -12.859 0.052 1.143 1.00 78.06 79 LEU A O 1
ATOM 624 N N . LEU A 1 80 ? -14.117 -0.937 2.718 1.00 81.88 80 LEU A N 1
ATOM 625 C CA . LEU A 1 80 ? -14.669 -1.961 1.834 1.00 81.88 80 LEU A CA 1
ATOM 626 C C . LEU A 1 80 ? -15.565 -1.337 0.753 1.00 81.88 80 LEU A C 1
ATOM 628 O O . LEU A 1 80 ? -15.450 -1.701 -0.414 1.00 81.88 80 LEU A O 1
ATOM 632 N N . ILE A 1 81 ? -16.393 -0.351 1.114 1.00 85.25 81 ILE A N 1
ATOM 633 C CA . ILE A 1 81 ? -17.186 0.422 0.144 1.00 85.25 81 ILE A CA 1
ATOM 634 C C . ILE A 1 81 ? -16.268 1.134 -0.851 1.00 85.25 81 ILE A C 1
ATOM 636 O O . ILE A 1 81 ? -16.500 1.050 -2.054 1.00 85.25 81 ILE A O 1
ATOM 640 N N . PHE A 1 82 ? -15.212 1.794 -0.370 1.00 80.94 82 PHE A N 1
ATOM 641 C CA . PHE A 1 82 ? -14.265 2.494 -1.238 1.00 80.94 82 PHE A CA 1
ATOM 642 C C . PHE A 1 82 ? -13.589 1.539 -2.232 1.00 80.94 82 PHE A C 1
ATOM 644 O O . PHE A 1 82 ? -13.473 1.850 -3.414 1.00 80.94 82 PHE A O 1
ATOM 651 N N . TYR A 1 83 ? -13.218 0.341 -1.772 1.00 78.62 83 TYR A N 1
ATOM 652 C CA . TYR A 1 83 ? -12.668 -0.713 -2.621 1.00 78.62 83 TYR A CA 1
ATOM 653 C C . TYR A 1 83 ? -13.663 -1.202 -3.685 1.00 78.62 83 TYR A C 1
ATOM 655 O O . TYR A 1 83 ? -13.290 -1.348 -4.846 1.00 78.62 83 TYR A O 1
ATOM 663 N N . ILE A 1 84 ? -14.933 -1.410 -3.322 1.00 87.12 84 ILE A N 1
ATOM 664 C CA . ILE A 1 84 ? -15.979 -1.797 -4.282 1.00 87.12 84 ILE A CA 1
ATOM 665 C C . ILE A 1 84 ? -16.180 -0.704 -5.337 1.00 87.12 84 ILE A C 1
ATOM 667 O O . ILE A 1 84 ? -16.225 -1.012 -6.524 1.00 87.12 84 ILE A O 1
ATOM 671 N N . VAL A 1 85 ? -16.277 0.562 -4.924 1.00 84.81 85 VAL A N 1
ATOM 672 C CA . VAL A 1 85 ? -16.433 1.699 -5.847 1.00 84.81 85 VAL A CA 1
ATOM 673 C C . VAL A 1 85 ? -15.246 1.789 -6.804 1.00 84.81 85 VAL A C 1
ATOM 675 O O . VAL A 1 85 ? -15.444 1.968 -8.001 1.00 84.81 85 VAL A O 1
ATOM 678 N N . PHE A 1 86 ? -14.026 1.608 -6.296 1.00 77.56 86 PHE A N 1
ATOM 679 C CA . PHE A 1 86 ? -12.827 1.563 -7.127 1.00 77.56 86 PHE A CA 1
ATOM 680 C C . PHE A 1 86 ? -12.884 0.431 -8.163 1.00 77.56 86 PHE A C 1
ATOM 682 O O . PHE A 1 86 ? -12.643 0.675 -9.341 1.00 77.56 86 PHE A O 1
ATOM 689 N N . MET A 1 87 ? -13.266 -0.783 -7.752 1.00 80.06 87 MET A N 1
ATOM 690 C CA . MET A 1 87 ? -13.434 -1.916 -8.670 1.00 80.06 87 MET A CA 1
ATOM 691 C C . MET A 1 87 ? -14.475 -1.624 -9.758 1.00 80.06 87 MET A C 1
ATOM 693 O O . MET A 1 87 ? -14.223 -1.918 -10.918 1.00 80.06 87 MET A O 1
ATOM 697 N N . PHE A 1 88 ? -15.608 -1.006 -9.412 1.00 87.38 88 PHE A N 1
ATOM 698 C CA . PHE A 1 88 ? -16.636 -0.609 -10.384 1.00 87.38 88 PHE A CA 1
ATOM 699 C C . PHE A 1 88 ? -16.193 0.481 -11.360 1.00 87.38 88 PHE A C 1
ATOM 701 O O . PHE A 1 88 ? -16.782 0.605 -12.423 1.00 87.38 88 PHE A O 1
ATOM 708 N N . PHE A 1 89 ? -15.232 1.321 -10.983 1.00 78.50 89 PHE A N 1
ATOM 709 C CA . PHE A 1 89 ? -14.715 2.356 -11.875 1.00 78.50 89 PHE A CA 1
ATOM 710 C C . PHE A 1 89 ? -13.628 1.812 -12.812 1.00 78.50 89 PHE A C 1
ATOM 712 O O . PHE A 1 89 ? -13.415 2.354 -13.892 1.00 78.50 89 PHE A O 1
ATOM 719 N N . LEU A 1 90 ? -12.918 0.768 -12.374 1.00 72.06 90 LEU A N 1
ATOM 720 C CA . LEU A 1 90 ? -11.814 0.154 -13.109 1.00 72.06 90 LEU A CA 1
ATOM 721 C C . LEU A 1 90 ? -12.275 -0.908 -14.124 1.00 72.06 90 LEU A C 1
ATOM 723 O O . LEU A 1 90 ? -11.586 -1.106 -15.124 1.00 72.06 90 LEU A O 1
ATOM 727 N N . PHE A 1 91 ? -13.401 -1.582 -13.865 1.00 74.75 91 PHE A N 1
ATOM 728 C CA . PHE A 1 91 ? -14.041 -2.561 -14.757 1.00 74.75 91 PHE A CA 1
ATOM 729 C C . PHE A 1 91 ? -15.221 -1.952 -15.515 1.00 74.75 91 PHE A C 1
ATOM 731 O O . PHE A 1 91 ? -15.358 -2.273 -16.716 1.00 74.75 91 PHE A O 1
#

Solvent-accessible surface area (backbone atoms only — not comparable to full-atom values): 5292 Å² total; per-residue (Å²): 110,66,72,34,58,75,64,74,38,55,68,60,39,50,49,51,54,53,49,52,52,53,44,44,52,56,52,53,49,46,51,43,41,72,78,49,70,76,78,73,90,45,84,59,55,62,55,53,52,49,51,51,52,50,51,52,50,51,54,51,48,52,47,56,72,74,26,91,85,51,89,46,75,67,57,54,50,53,53,50,50,52,51,50,53,50,52,65,73,75,106

pLDDT: mean 74.21, std 10.95, range [47.62, 91.5]

Sequence (91 aa):
SLVAAFRKESNLAIGNLIGSNIFNVLAVLGITSIIHPIEMMNENLFIDYLWMMISVIILGLFIYVFSKKQISRTEGLLLLIFYIVFMFFLF

Radius of gyration: 16.3 Å; Cα contacts (8 Å, |Δi|>4): 21; chains: 1; bounding box: 31×28×43 Å

Mean predicted aligned error: 10.0 Å

Secondary structure (DSSP, 8-state):
-HHHHHTT-HHHHHHHHHHHHHHIIIIIIHHHHHHS----SSHHHHHHHHHHHHHHHHHHHHHHHHTTSS--HHHHHHHHHHHHHHHHHH-